Protein AF-A0A9E8MX89-F1 (afdb_monomer)

Sequence (91 aa):
MRDKINDPKYNIILIFIFEIIGSTIAFTADYSGAGMAAIIIKWIPAIIGLLTIIIYFVSSLFIRTKNWIITLIGIILIVTVSLHINFTDFT

Secondary structure (DSSP, 8-state):
---GGG-HHHHHHHHHHHHHHHHHHHHTS--TT-TTHHHHHHHHHHHHHHHHHHHHHHHHHH-SSSTHHHHHHHHHHHHHHHHHHHHS---

Solvent-accessible surface area (backbone atoms only — not comparable to full-atom values): 4771 Å² total; per-residue (Å²): 131,83,64,67,70,66,35,67,67,58,42,53,53,51,37,54,54,44,21,54,53,16,24,54,45,26,63,69,36,66,46,84,55,39,63,78,56,38,61,60,61,38,43,45,21,45,53,45,35,53,50,33,51,52,51,34,55,58,38,48,75,79,40,74,92,62,38,46,55,46,43,53,52,3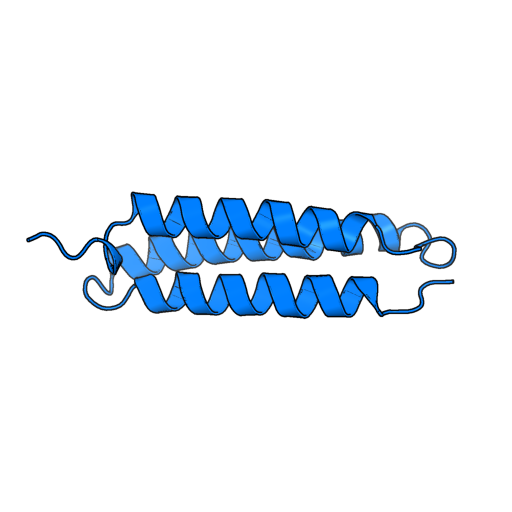6,45,52,50,22,47,54,51,14,51,50,51,41,73,45,87,31,104

Organism: NCBI:txid2980107

pLDDT: mean 90.37, std 9.5, range [46.12, 97.94]

Structure (mmCIF, N/CA/C/O backbone):
data_AF-A0A9E8MX89-F1
#
_entry.id   AF-A0A9E8MX89-F1
#
loop_
_atom_site.group_PDB
_atom_site.id
_atom_site.type_symbol
_atom_site.label_atom_id
_atom_site.label_alt_id
_atom_site.label_comp_id
_atom_site.label_asym_id
_atom_site.label_entity_id
_atom_site.label_seq_id
_atom_site.pdbx_PDB_ins_code
_atom_site.Cartn_x
_atom_site.Cartn_y
_atom_site.Cartn_z
_atom_site.occupancy
_atom_site.B_iso_or_equiv
_atom_site.auth_seq_id
_atom_site.auth_comp_id
_atom_site.auth_asym_id
_atom_site.auth_atom_id
_atom_site.pdbx_PDB_model_num
ATOM 1 N N . MET A 1 1 ? -9.447 -2.599 29.224 1.00 46.12 1 MET A N 1
ATOM 2 C CA . MET A 1 1 ? -8.370 -2.215 28.286 1.00 46.12 1 MET A CA 1
ATOM 3 C C . MET A 1 1 ? -9.023 -1.964 26.938 1.00 46.12 1 MET A C 1
ATOM 5 O O . MET A 1 1 ? -9.799 -2.804 26.518 1.00 46.12 1 MET A O 1
ATOM 9 N N . ARG A 1 2 ? -8.828 -0.797 26.312 1.00 53.38 2 ARG A N 1
ATOM 10 C CA . ARG A 1 2 ? -9.313 -0.557 24.941 1.00 53.38 2 ARG A CA 1
ATOM 11 C C . ARG A 1 2 ? -8.446 -1.410 24.013 1.00 53.38 2 ARG A C 1
ATOM 13 O O . ARG A 1 2 ? -7.226 -1.256 24.058 1.00 53.38 2 ARG A O 1
ATOM 20 N N . ASP A 1 3 ? -9.041 -2.311 23.240 1.00 64.38 3 ASP A N 1
ATOM 21 C CA . ASP A 1 3 ? -8.305 -3.145 22.287 1.00 64.38 3 ASP A CA 1
ATOM 22 C C . ASP A 1 3 ? -7.597 -2.247 21.269 1.00 64.38 3 ASP A C 1
ATOM 24 O O . ASP A 1 3 ? -8.230 -1.696 20.369 1.00 64.38 3 ASP A O 1
ATOM 28 N N . LYS A 1 4 ? -6.277 -2.069 21.425 1.00 68.25 4 LYS A N 1
ATOM 29 C CA . LYS A 1 4 ? -5.462 -1.179 20.576 1.00 68.25 4 LYS A CA 1
ATOM 30 C C . LYS A 1 4 ? -5.542 -1.544 19.089 1.00 68.25 4 LYS A C 1
ATOM 32 O O . LYS A 1 4 ? -5.381 -0.677 18.243 1.00 68.25 4 LYS A O 1
ATOM 37 N N . ILE A 1 5 ? -5.836 -2.810 18.786 1.00 71.50 5 ILE A N 1
ATOM 38 C CA . ILE A 1 5 ? -6.035 -3.327 17.425 1.00 71.50 5 ILE A CA 1
ATOM 39 C C . ILE A 1 5 ? -7.239 -2.679 16.729 1.00 71.50 5 ILE A C 1
ATOM 41 O O . ILE A 1 5 ? -7.196 -2.461 15.525 1.00 71.50 5 ILE A O 1
ATOM 45 N N . ASN A 1 6 ? -8.292 -2.323 17.465 1.00 71.38 6 ASN A N 1
ATOM 46 C CA . ASN A 1 6 ? -9.497 -1.713 16.894 1.00 71.38 6 ASN A CA 1
ATOM 47 C C . ASN A 1 6 ? -9.444 -0.181 16.881 1.00 71.38 6 ASN A C 1
ATOM 49 O O . ASN A 1 6 ? -10.400 0.467 16.454 1.00 71.38 6 ASN A O 1
ATOM 53 N N . ASP A 1 7 ? -8.363 0.417 17.380 1.00 82.00 7 ASP A N 1
ATOM 54 C CA . ASP A 1 7 ? -8.256 1.865 17.452 1.00 82.00 7 ASP A CA 1
ATOM 55 C C . ASP A 1 7 ? -7.982 2.442 16.043 1.00 82.00 7 ASP A C 1
ATOM 57 O O . ASP A 1 7 ? -6.999 2.062 15.391 1.00 82.00 7 ASP A O 1
ATOM 61 N N . PRO A 1 8 ? -8.847 3.350 15.546 1.00 82.81 8 PRO A N 1
ATOM 62 C CA . PRO A 1 8 ? -8.734 3.905 14.200 1.00 82.81 8 PRO A CA 1
ATOM 63 C C . PRO A 1 8 ? -7.407 4.599 13.922 1.00 82.81 8 PRO A C 1
ATOM 65 O O . PRO A 1 8 ? -6.898 4.517 12.807 1.00 82.81 8 PRO A O 1
ATOM 68 N N . LYS A 1 9 ? -6.819 5.262 14.927 1.00 86.12 9 LYS A N 1
ATOM 69 C CA . LYS A 1 9 ? -5.576 6.015 14.737 1.00 86.12 9 LYS A CA 1
ATOM 70 C C . LYS A 1 9 ? -4.430 5.080 14.385 1.00 86.12 9 LYS A C 1
ATOM 72 O O . LYS A 1 9 ? -3.703 5.348 13.436 1.00 86.12 9 LYS A O 1
ATOM 77 N N . TYR A 1 10 ? -4.296 3.971 15.111 1.00 89.75 10 TYR A N 1
ATOM 78 C CA . TYR A 1 10 ? -3.223 3.009 14.860 1.00 89.75 10 TYR A CA 1
ATOM 79 C C . TYR A 1 10 ? -3.393 2.309 13.514 1.00 89.75 10 TYR A C 1
ATOM 81 O O . TYR A 1 10 ? -2.416 2.169 12.789 1.00 89.75 10 TYR A O 1
ATOM 89 N N . ASN A 1 11 ? -4.622 1.938 13.148 1.00 90.69 11 ASN A N 1
ATOM 90 C CA . ASN A 1 11 ? -4.904 1.309 11.858 1.00 90.69 11 ASN A CA 1
ATOM 91 C C . ASN A 1 11 ? -4.558 2.220 10.671 1.00 90.69 11 ASN A C 1
ATOM 93 O O . ASN A 1 11 ? -3.907 1.774 9.731 1.00 90.69 11 ASN A O 1
ATOM 97 N N . ILE A 1 12 ? -4.938 3.500 10.729 1.00 90.81 12 ILE A N 1
ATOM 98 C CA . ILE A 1 12 ? -4.627 4.473 9.671 1.00 90.81 12 ILE A CA 1
ATOM 99 C C . ILE A 1 12 ? -3.119 4.732 9.587 1.00 90.81 12 ILE A C 1
ATOM 101 O O . ILE A 1 12 ? -2.559 4.720 8.494 1.00 90.81 12 ILE A O 1
ATOM 105 N N . ILE A 1 13 ? -2.446 4.921 10.728 1.00 93.06 13 ILE A N 1
ATOM 106 C CA . ILE A 1 13 ? -0.987 5.114 10.768 1.00 93.06 13 ILE A CA 1
ATOM 107 C C . ILE A 1 13 ? -0.263 3.903 10.169 1.00 93.06 13 ILE A C 1
ATOM 109 O O . ILE A 1 13 ? 0.683 4.076 9.406 1.00 93.06 13 ILE A O 1
ATOM 113 N N . LEU A 1 14 ? -0.716 2.684 10.479 1.00 94.06 14 LEU A N 1
ATOM 114 C 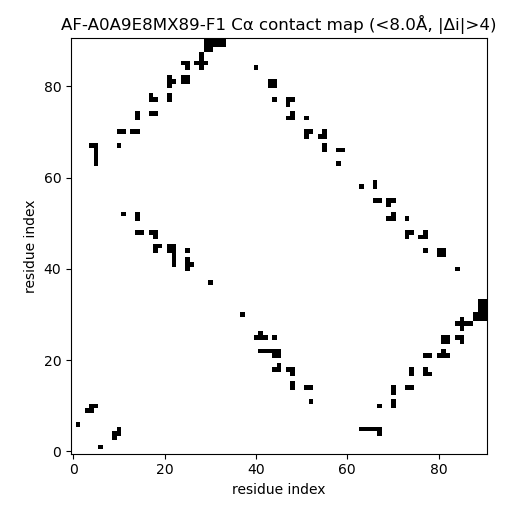CA . LEU A 1 14 ? -0.130 1.460 9.939 1.00 94.06 14 LEU A CA 1
ATOM 115 C C . LEU A 1 14 ? -0.246 1.415 8.407 1.00 94.06 14 LEU A C 1
ATOM 117 O O . LEU A 1 14 ? 0.736 1.097 7.742 1.00 94.06 14 LEU A O 1
ATOM 121 N N . ILE A 1 15 ? -1.407 1.787 7.850 1.00 94.88 15 ILE A N 1
ATOM 122 C CA . ILE A 1 15 ? -1.601 1.863 6.393 1.00 94.88 15 ILE A CA 1
ATOM 123 C C . ILE A 1 15 ? -0.619 2.865 5.778 1.00 94.88 15 ILE A C 1
ATOM 125 O O . ILE A 1 15 ? 0.091 2.499 4.847 1.00 94.88 15 ILE A O 1
ATOM 129 N N . PHE A 1 16 ? -0.506 4.076 6.335 1.00 95.31 16 PHE A N 1
ATOM 130 C CA . PHE A 1 16 ? 0.425 5.098 5.837 1.00 95.31 16 PHE A CA 1
ATOM 131 C C . PHE A 1 16 ? 1.888 4.639 5.848 1.00 95.31 16 PHE A C 1
ATOM 133 O O . PHE A 1 16 ? 2.625 4.889 4.898 1.00 95.31 16 PHE A O 1
ATOM 140 N N . ILE A 1 17 ? 2.326 3.954 6.908 1.00 96.62 17 ILE A N 1
ATOM 141 C CA . ILE A 1 17 ? 3.699 3.436 6.992 1.00 96.62 17 ILE A CA 1
ATOM 142 C C . ILE A 1 17 ? 3.961 2.443 5.856 1.00 96.62 17 ILE A C 1
ATOM 144 O O . ILE A 1 17 ? 4.965 2.556 5.153 1.00 96.62 17 ILE A O 1
ATOM 148 N N . PHE A 1 18 ? 3.058 1.483 5.655 1.00 97.38 18 PHE A N 1
ATOM 149 C CA . PHE A 1 18 ? 3.219 0.487 4.598 1.00 97.38 18 PHE A CA 1
ATOM 150 C C . PHE A 1 18 ? 3.053 1.076 3.201 1.00 97.38 18 PHE A C 1
ATOM 152 O O . PHE A 1 18 ? 3.737 0.630 2.287 1.00 97.38 18 PHE A O 1
ATOM 159 N N . GLU A 1 19 ? 2.222 2.100 3.032 1.00 96.25 19 GLU A N 1
ATOM 160 C CA . GLU A 1 19 ? 2.105 2.861 1.790 1.00 96.25 19 GLU A CA 1
ATOM 161 C C . GLU A 1 19 ? 3.438 3.514 1.402 1.00 96.25 19 GLU A C 1
ATOM 163 O O . GLU A 1 19 ? 3.874 3.387 0.258 1.00 96.25 19 GLU A O 1
ATOM 168 N N . ILE A 1 20 ? 4.121 4.156 2.356 1.00 96.81 20 ILE A N 1
ATOM 169 C CA . ILE A 1 20 ? 5.440 4.766 2.132 1.00 96.81 20 ILE A CA 1
ATOM 170 C C . ILE A 1 20 ? 6.471 3.692 1.776 1.00 96.81 20 ILE A C 1
ATOM 172 O O . ILE A 1 20 ? 7.238 3.867 0.828 1.00 96.81 20 ILE A O 1
ATOM 176 N N . ILE A 1 21 ? 6.481 2.567 2.498 1.00 97.69 21 ILE A N 1
ATOM 177 C CA . ILE A 1 21 ? 7.396 1.448 2.226 1.00 97.69 21 ILE A CA 1
ATOM 178 C C . ILE A 1 21 ? 7.137 0.870 0.829 1.00 97.69 21 ILE A C 1
ATOM 180 O O . ILE A 1 21 ? 8.068 0.744 0.036 1.00 97.69 21 ILE A O 1
ATOM 184 N N . GLY A 1 22 ? 5.882 0.556 0.509 1.00 97.44 22 GLY A N 1
ATOM 185 C CA . GLY A 1 22 ? 5.486 0.000 -0.781 1.00 97.44 22 GLY A CA 1
ATOM 186 C C . GLY A 1 22 ? 5.795 0.943 -1.938 1.00 97.44 22 GLY A C 1
ATOM 187 O O . GLY A 1 22 ? 6.389 0.533 -2.931 1.00 97.44 22 GLY A O 1
ATOM 188 N N . SER A 1 23 ? 5.500 2.234 -1.774 1.00 96.44 23 SER A N 1
ATOM 189 C CA . SER A 1 23 ? 5.870 3.255 -2.756 1.00 96.44 23 SER A CA 1
ATOM 190 C C . SER A 1 23 ? 7.386 3.312 -2.924 1.00 96.44 23 SER A C 1
ATOM 192 O O . SER A 1 23 ? 7.873 3.246 -4.042 1.00 96.44 23 SER A O 1
ATOM 194 N N . THR A 1 24 ? 8.160 3.321 -1.837 1.00 96.88 24 THR A N 1
ATOM 195 C CA . THR A 1 24 ? 9.630 3.307 -1.927 1.00 96.88 24 THR A CA 1
ATOM 196 C C . THR A 1 24 ? 10.129 2.111 -2.745 1.00 96.88 24 THR A C 1
ATOM 198 O O . THR A 1 24 ? 10.960 2.295 -3.626 1.00 96.88 24 THR A O 1
ATOM 201 N N . ILE A 1 25 ? 9.577 0.914 -2.523 1.00 96.06 25 ILE A N 1
ATOM 202 C CA . ILE A 1 25 ? 9.911 -0.300 -3.288 1.00 96.06 25 ILE A CA 1
ATOM 203 C C . ILE A 1 25 ? 9.508 -0.176 -4.767 1.00 96.06 25 ILE A C 1
ATOM 205 O O . ILE A 1 25 ? 10.271 -0.554 -5.654 1.00 96.06 25 ILE A O 1
ATOM 209 N N . ALA A 1 26 ? 8.320 0.350 -5.066 1.00 95.75 26 ALA A N 1
ATOM 210 C CA . ALA A 1 26 ? 7.884 0.522 -6.450 1.00 95.75 26 ALA A CA 1
ATOM 211 C C . ALA A 1 26 ? 8.745 1.557 -7.189 1.00 95.75 26 ALA A C 1
ATOM 213 O O . ALA A 1 26 ? 9.062 1.373 -8.361 1.00 95.75 26 ALA A O 1
ATOM 214 N N . PHE A 1 27 ? 9.171 2.628 -6.521 1.00 94.38 27 PHE A N 1
ATOM 215 C CA . PHE A 1 27 ? 9.991 3.676 -7.128 1.00 94.38 27 PHE A CA 1
ATOM 216 C C . PHE A 1 27 ? 11.429 3.236 -7.446 1.00 94.38 27 PHE A C 1
ATOM 218 O O . PHE A 1 27 ? 12.076 3.910 -8.249 1.00 94.38 27 PHE A O 1
ATOM 225 N N . THR A 1 28 ? 11.922 2.129 -6.878 1.00 94.50 28 THR A N 1
ATOM 226 C CA . THR A 1 28 ? 13.253 1.580 -7.196 1.00 94.50 28 THR A CA 1
ATOM 227 C C . THR A 1 28 ? 13.276 0.624 -8.389 1.00 94.50 28 THR A C 1
ATOM 229 O O . THR A 1 28 ? 14.365 0.227 -8.795 1.00 94.50 28 THR A O 1
ATOM 232 N N . ALA A 1 29 ? 12.124 0.250 -8.958 1.00 93.88 29 ALA A N 1
ATOM 233 C CA . ALA A 1 29 ? 12.093 -0.587 -10.158 1.00 93.88 29 ALA A CA 1
ATOM 234 C C . ALA A 1 29 ? 12.660 0.163 -11.384 1.00 93.88 29 ALA A C 1
ATOM 236 O O . ALA A 1 29 ? 12.594 1.396 -11.451 1.00 93.88 29 ALA A O 1
ATOM 237 N N . ASP A 1 30 ? 13.207 -0.573 -12.355 1.00 92.94 30 ASP A N 1
ATOM 238 C CA . ASP A 1 30 ? 13.606 -0.006 -13.648 1.00 92.94 30 ASP A CA 1
ATOM 239 C C . ASP A 1 30 ? 12.366 0.135 -14.535 1.00 92.94 30 ASP A C 1
ATOM 241 O O . ASP A 1 30 ? 11.621 -0.819 -14.699 1.00 92.94 30 ASP A O 1
ATOM 245 N N . TYR A 1 31 ? 12.136 1.328 -15.083 1.00 93.44 31 TYR A N 1
ATOM 246 C CA . TYR A 1 31 ? 10.980 1.652 -15.928 1.00 93.44 31 TYR A CA 1
ATOM 247 C C . TYR A 1 31 ? 11.382 2.166 -17.314 1.00 93.44 31 TYR A C 1
ATOM 249 O O . TYR A 1 31 ? 10.593 2.854 -17.969 1.00 93.44 31 TYR A O 1
ATOM 257 N N . SER A 1 32 ? 12.620 1.926 -17.738 1.00 90.44 32 SER A N 1
ATOM 258 C CA . SER A 1 32 ? 13.192 2.519 -18.950 1.00 90.44 32 SER A CA 1
ATOM 259 C C . SER A 1 32 ? 12.398 2.225 -20.235 1.00 90.44 32 SER A C 1
ATOM 261 O O . SER A 1 32 ? 12.308 3.115 -21.082 1.00 90.44 32 SER A O 1
ATOM 263 N N . GLY A 1 33 ? 11.733 1.071 -20.352 1.00 91.81 33 GLY A N 1
ATOM 264 C CA . GLY A 1 33 ? 10.867 0.710 -21.486 1.00 91.81 33 GLY A CA 1
ATOM 265 C C . GLY A 1 33 ? 9.376 1.059 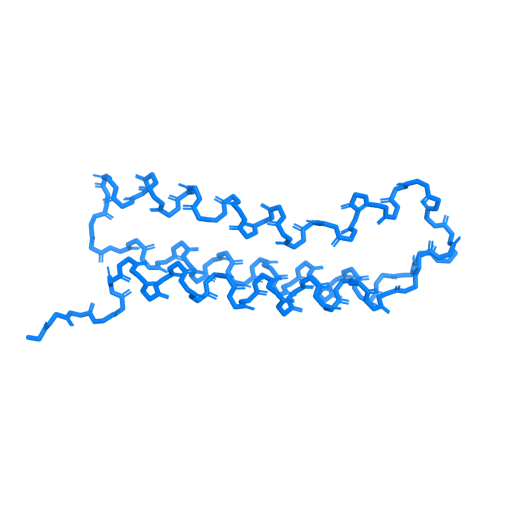-21.321 1.00 91.81 33 GLY A C 1
ATOM 266 O O . GLY A 1 33 ? 8.619 1.030 -22.291 1.00 91.81 33 GLY A O 1
ATOM 267 N N . ALA A 1 34 ? 8.920 1.465 -20.129 1.00 90.00 34 ALA A N 1
ATOM 268 C CA . ALA A 1 34 ? 7.491 1.679 -19.842 1.00 90.00 34 ALA A CA 1
ATOM 269 C C . ALA A 1 34 ? 6.919 3.036 -20.310 1.00 90.00 34 ALA A C 1
ATOM 271 O O . ALA A 1 34 ? 5.703 3.257 -20.243 1.00 90.00 34 ALA A O 1
ATOM 272 N N . GLY A 1 35 ? 7.757 3.974 -20.764 1.00 89.69 35 GLY A N 1
ATOM 273 C CA . GLY A 1 35 ? 7.318 5.282 -21.266 1.00 89.69 35 GLY A CA 1
ATOM 274 C C . GLY A 1 35 ? 6.405 6.039 -20.285 1.00 89.69 35 GLY A C 1
ATOM 275 O O . GLY A 1 35 ? 6.674 6.113 -19.087 1.00 89.69 35 GLY A O 1
ATOM 276 N N . MET A 1 36 ? 5.291 6.603 -20.774 1.00 90.50 36 MET A N 1
ATOM 277 C CA . MET A 1 36 ? 4.341 7.345 -19.923 1.00 90.50 36 MET A CA 1
ATOM 278 C C . MET A 1 36 ? 3.620 6.467 -18.885 1.00 90.50 36 MET A C 1
ATOM 280 O O . MET A 1 36 ? 3.193 6.984 -17.850 1.00 90.50 36 MET A O 1
ATOM 284 N N . ALA A 1 37 ? 3.499 5.154 -19.116 1.00 90.19 37 ALA A N 1
ATOM 285 C CA . ALA A 1 37 ? 2.823 4.247 -18.186 1.00 90.19 37 ALA A CA 1
ATOM 286 C C . ALA A 1 37 ? 3.581 4.112 -16.853 1.00 90.19 37 ALA A C 1
ATOM 288 O O . ALA A 1 37 ? 2.954 3.913 -15.811 1.00 90.19 37 ALA A O 1
ATOM 289 N N . ALA A 1 38 ? 4.903 4.322 -16.862 1.00 91.69 38 ALA A N 1
ATOM 290 C CA . ALA A 1 38 ? 5.750 4.316 -15.671 1.00 91.69 38 ALA A CA 1
ATOM 291 C C . ALA A 1 38 ? 5.250 5.265 -14.573 1.00 91.69 38 ALA A C 1
ATOM 293 O O . ALA A 1 38 ? 5.382 4.965 -13.389 1.00 91.69 38 ALA A O 1
ATOM 294 N N . ILE A 1 39 ? 4.662 6.406 -14.955 1.00 89.56 39 ILE A N 1
ATOM 295 C CA . ILE A 1 39 ? 4.116 7.369 -13.995 1.00 89.56 39 ILE A CA 1
ATOM 296 C C . ILE A 1 39 ? 3.001 6.698 -13.198 1.00 89.56 39 ILE A C 1
ATOM 298 O O . ILE A 1 39 ? 3.058 6.677 -11.976 1.00 89.56 39 ILE A O 1
ATOM 302 N N . ILE A 1 40 ? 2.021 6.098 -13.874 1.00 91.31 40 ILE A N 1
ATOM 303 C CA . ILE A 1 40 ? 0.868 5.483 -13.208 1.00 91.31 40 ILE A CA 1
ATOM 304 C C . ILE A 1 40 ? 1.320 4.304 -12.341 1.00 91.31 40 ILE A C 1
ATOM 306 O O . ILE A 1 40 ? 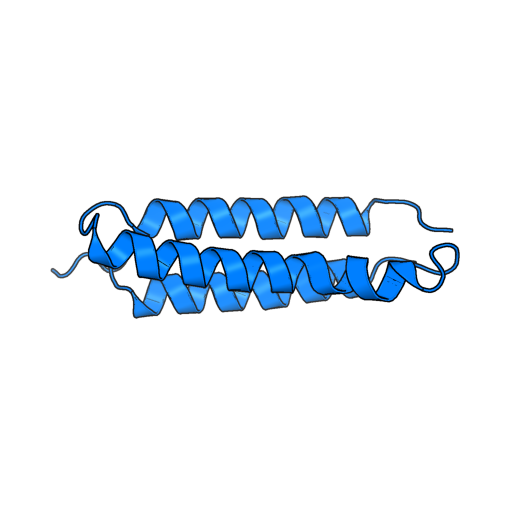0.899 4.210 -11.190 1.00 91.31 40 ILE A O 1
ATOM 310 N N . ILE A 1 41 ? 2.209 3.449 -12.859 1.00 93.69 41 ILE A N 1
ATOM 311 C CA . ILE A 1 41 ? 2.653 2.229 -12.168 1.00 93.69 41 ILE A CA 1
ATOM 312 C C . ILE A 1 41 ? 3.348 2.559 -10.840 1.00 93.69 41 ILE A C 1
ATOM 314 O O . ILE A 1 41 ? 3.031 1.953 -9.817 1.00 93.69 41 ILE A O 1
ATOM 318 N N . LYS A 1 42 ? 4.212 3.582 -10.818 1.00 93.38 42 LYS A N 1
ATOM 319 C CA . LYS A 1 42 ? 4.917 4.027 -9.602 1.00 93.38 42 LYS A CA 1
ATOM 320 C C . LYS A 1 42 ? 3.978 4.446 -8.470 1.00 93.38 42 LYS A C 1
ATOM 322 O O . LYS A 1 42 ? 4.309 4.259 -7.303 1.00 93.38 42 LYS A O 1
ATOM 327 N N . TRP A 1 43 ? 2.812 4.999 -8.802 1.00 95.06 43 TRP A N 1
ATOM 328 C CA . TRP A 1 43 ? 1.838 5.482 -7.820 1.00 95.06 43 TRP A CA 1
ATOM 329 C C . TRP A 1 43 ? 0.819 4.422 -7.387 1.00 95.06 43 TRP A C 1
ATOM 331 O O . TRP A 1 43 ? 0.029 4.692 -6.482 1.00 95.06 43 TRP A O 1
ATOM 341 N N . ILE A 1 44 ? 0.832 3.212 -7.964 1.00 95.62 44 ILE A N 1
ATOM 342 C CA . ILE A 1 44 ? -0.123 2.150 -7.604 1.00 95.62 44 ILE A CA 1
ATOM 343 C C . ILE A 1 44 ? -0.128 1.854 -6.091 1.00 95.62 44 ILE A C 1
ATOM 345 O O . ILE A 1 44 ? -1.223 1.824 -5.525 1.00 95.62 44 ILE A O 1
ATOM 349 N N . PRO A 1 45 ? 1.017 1.687 -5.394 1.00 96.44 45 PRO A N 1
ATOM 350 C CA . PRO A 1 45 ? 1.003 1.439 -3.949 1.00 96.44 45 PRO A CA 1
ATOM 351 C C . PRO A 1 45 ? 0.309 2.551 -3.151 1.00 96.44 45 PRO A C 1
ATOM 353 O O . PRO A 1 45 ? -0.478 2.255 -2.253 1.00 96.44 45 PRO A O 1
ATOM 356 N N . ALA A 1 46 ? 0.533 3.815 -3.522 1.00 95.81 46 ALA A N 1
ATOM 357 C CA . ALA A 1 46 ? -0.112 4.973 -2.902 1.00 95.81 46 ALA A CA 1
ATOM 358 C C . ALA A 1 46 ? -1.627 5.000 -3.154 1.00 95.81 46 ALA A C 1
ATOM 360 O O . ALA A 1 46 ? -2.419 5.223 -2.239 1.00 95.81 46 ALA A O 1
ATOM 361 N N . ILE A 1 47 ? -2.056 4.693 -4.383 1.00 96.25 47 ILE A N 1
ATOM 362 C CA . ILE A 1 47 ? -3.481 4.588 -4.731 1.00 96.25 47 ILE A CA 1
ATOM 363 C C . ILE A 1 47 ? -4.154 3.487 -3.900 1.00 96.25 47 ILE A C 1
ATOM 365 O O . ILE A 1 47 ? -5.240 3.701 -3.360 1.00 96.25 47 ILE A O 1
ATOM 369 N N . ILE A 1 48 ? -3.507 2.327 -3.744 1.00 97.00 48 ILE A N 1
ATOM 370 C CA . ILE A 1 48 ? -4.014 1.233 -2.903 1.00 97.00 48 ILE A CA 1
ATOM 371 C C . ILE A 1 48 ? -4.081 1.660 -1.429 1.00 97.00 48 ILE A C 1
ATOM 373 O O . ILE A 1 48 ? -5.081 1.373 -0.765 1.00 97.00 48 ILE A O 1
ATOM 377 N N . GLY A 1 49 ? -3.069 2.364 -0.914 1.00 96.50 49 GLY A N 1
ATOM 378 C CA . GLY A 1 49 ? -3.070 2.914 0.446 1.00 96.50 49 GLY A CA 1
ATOM 379 C C . GLY A 1 49 ? -4.250 3.851 0.694 1.00 96.50 49 GLY A C 1
ATOM 380 O O . GLY A 1 49 ? -5.040 3.627 1.616 1.00 96.50 49 GLY A O 1
ATOM 381 N N . LEU A 1 50 ? -4.460 4.816 -0.203 1.00 96.12 50 LEU A N 1
ATOM 382 C CA . LEU A 1 50 ? -5.581 5.752 -0.136 1.00 96.12 50 LEU A CA 1
ATOM 383 C C . LEU A 1 50 ? -6.941 5.039 -0.188 1.00 96.12 50 LEU A C 1
ATOM 385 O O . LEU A 1 50 ? -7.820 5.317 0.633 1.00 96.12 50 LEU A O 1
ATOM 389 N N . LEU A 1 51 ? -7.118 4.090 -1.113 1.00 96.81 51 LEU A N 1
ATOM 390 C CA . LEU A 1 51 ? -8.345 3.294 -1.214 1.00 96.81 51 LEU A CA 1
ATOM 391 C C . LEU A 1 51 ? -8.591 2.472 0.056 1.00 96.81 51 LEU A C 1
ATOM 393 O O . LEU A 1 51 ? -9.721 2.415 0.540 1.00 96.81 51 LEU A O 1
ATOM 397 N N . THR A 1 52 ? -7.541 1.889 0.637 1.00 96.38 52 THR A N 1
ATOM 398 C CA . THR A 1 52 ? -7.633 1.137 1.897 1.00 96.38 52 THR A CA 1
ATOM 399 C C . THR A 1 52 ? -8.120 2.032 3.032 1.00 96.38 52 THR A C 1
ATOM 401 O O . THR A 1 52 ? -9.001 1.627 3.788 1.00 96.38 52 THR A O 1
ATOM 404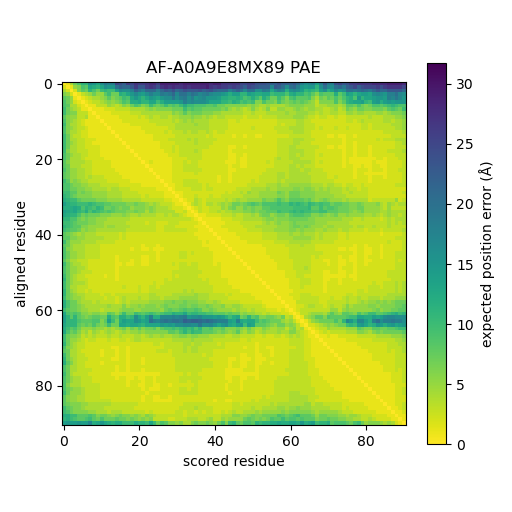 N N . ILE A 1 53 ? -7.601 3.259 3.143 1.00 94.31 53 ILE A N 1
ATOM 405 C CA . ILE A 1 53 ? -8.037 4.227 4.158 1.00 94.31 53 ILE A CA 1
ATOM 406 C C . ILE A 1 53 ? -9.520 4.567 3.977 1.00 94.31 53 ILE A C 1
ATOM 408 O O . ILE A 1 53 ? -10.274 4.539 4.950 1.00 94.31 53 ILE A O 1
ATOM 412 N N . ILE A 1 54 ? -9.964 4.837 2.746 1.00 94.56 54 ILE A N 1
ATOM 413 C CA . ILE A 1 54 ? -11.374 5.134 2.449 1.00 94.56 54 ILE A CA 1
ATOM 414 C C . ILE A 1 54 ? -12.267 3.956 2.856 1.00 94.56 54 ILE A C 1
ATOM 416 O O . ILE A 1 54 ? -13.246 4.146 3.580 1.00 94.56 54 ILE 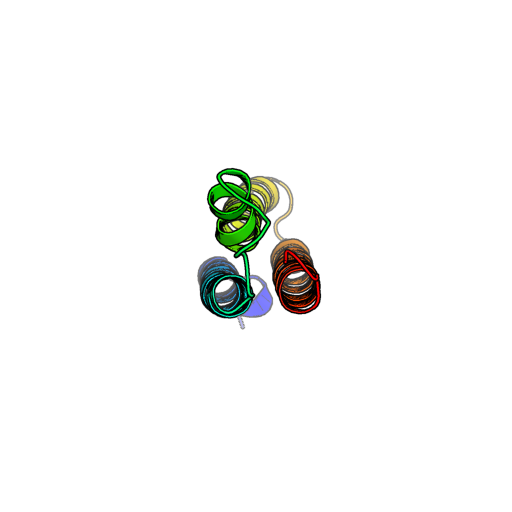A O 1
ATOM 420 N N . ILE A 1 55 ? -11.913 2.732 2.454 1.00 93.62 55 ILE A N 1
ATOM 421 C CA . ILE A 1 55 ? -12.671 1.520 2.798 1.00 93.62 55 ILE A CA 1
ATOM 422 C C . ILE A 1 55 ? -12.674 1.296 4.314 1.00 93.62 55 ILE A C 1
ATOM 424 O O . ILE A 1 55 ? -13.714 0.954 4.878 1.00 93.62 55 ILE A O 1
ATOM 428 N N . TYR A 1 56 ? -11.551 1.537 4.994 1.00 91.81 56 TYR A N 1
ATOM 429 C CA . TYR A 1 56 ? -11.460 1.445 6.449 1.00 91.81 56 TYR A CA 1
ATOM 430 C C . TYR A 1 56 ? -12.419 2.429 7.127 1.00 91.81 56 TYR A C 1
ATOM 432 O O . TYR A 1 56 ? -13.176 2.032 8.016 1.00 91.81 56 TYR A O 1
ATOM 440 N N . PHE A 1 57 ? -12.451 3.690 6.684 1.00 89.88 57 PHE A N 1
ATOM 441 C CA . PHE A 1 57 ? -13.378 4.692 7.210 1.00 89.88 57 PHE A CA 1
ATOM 442 C C . PHE A 1 57 ? -14.833 4.285 6.990 1.00 89.88 57 PHE A C 1
ATOM 444 O O . PHE A 1 57 ? -15.603 4.264 7.950 1.00 89.88 57 PHE A O 1
ATOM 451 N N . VAL A 1 58 ? -15.201 3.891 5.769 1.00 90.25 58 VAL A N 1
ATOM 452 C CA . VAL A 1 58 ? -16.565 3.441 5.456 1.00 90.25 58 VAL A CA 1
ATOM 453 C C . VAL A 1 58 ? -16.941 2.238 6.321 1.00 90.25 58 VAL A C 1
ATOM 455 O O . VAL A 1 58 ? -17.978 2.249 6.979 1.00 90.25 58 VAL A O 1
ATOM 458 N N . SER A 1 59 ? -16.075 1.231 6.420 1.00 87.94 59 SER A N 1
ATOM 459 C CA . SER A 1 59 ? -16.334 0.069 7.268 1.00 87.94 59 SER A CA 1
ATOM 460 C C . SER A 1 59 ? -16.407 0.419 8.746 1.00 87.94 59 SER A C 1
ATOM 462 O O . SER A 1 59 ? -17.159 -0.233 9.460 1.00 87.94 59 SER A O 1
ATOM 464 N N . SER A 1 60 ? -15.660 1.408 9.233 1.00 84.44 60 SER A N 1
ATOM 465 C CA . SER A 1 60 ? -15.707 1.807 10.643 1.00 84.44 60 SER A CA 1
ATOM 466 C C . SER A 1 60 ? -17.064 2.405 11.043 1.00 84.44 60 SER A C 1
ATOM 468 O O . SER A 1 60 ? -17.452 2.315 12.211 1.00 84.44 60 SER A O 1
ATOM 470 N N . LEU A 1 61 ? -17.813 2.952 10.075 1.00 84.19 61 LEU A N 1
ATOM 471 C CA . LEU A 1 61 ? -19.170 3.460 10.279 1.00 84.19 61 LEU A CA 1
ATOM 472 C C . LEU A 1 61 ? -20.188 2.326 10.463 1.00 84.19 61 LEU A C 1
ATOM 474 O O . LEU A 1 61 ? -21.070 2.444 11.313 1.00 84.19 61 LEU A O 1
ATOM 478 N N . PHE A 1 62 ? -20.048 1.222 9.719 1.00 83.62 62 PHE A N 1
ATOM 479 C CA . PHE A 1 62 ? -21.018 0.115 9.717 1.00 83.62 62 PHE A CA 1
ATOM 480 C C . PHE A 1 62 ? -20.614 -1.080 10.601 1.00 83.62 62 PHE A C 1
ATOM 482 O O . PHE A 1 62 ? -21.470 -1.735 11.189 1.00 83.62 62 PHE A O 1
ATOM 489 N N . ILE A 1 63 ? -19.317 -1.374 10.718 1.00 78.75 63 ILE A N 1
ATOM 490 C CA . ILE A 1 63 ? -18.755 -2.575 11.353 1.00 78.75 63 ILE A CA 1
ATOM 491 C C . ILE A 1 63 ? -17.680 -2.148 12.363 1.00 78.75 63 ILE A C 1
ATOM 493 O O . ILE A 1 63 ? -16.527 -1.902 12.018 1.00 78.75 63 ILE A O 1
ATOM 497 N N . ARG A 1 64 ? -18.049 -2.078 13.648 1.00 70.06 64 ARG A N 1
ATOM 498 C CA . ARG A 1 64 ? -17.171 -1.545 14.711 1.00 70.06 64 ARG A CA 1
ATOM 499 C C . ARG A 1 64 ? -16.190 -2.549 15.324 1.00 70.06 64 ARG A C 1
ATOM 501 O O . ARG A 1 64 ? -15.215 -2.127 15.930 1.00 70.06 64 ARG A O 1
ATOM 508 N N . THR A 1 65 ? -16.438 -3.854 15.216 1.00 71.56 65 THR A N 1
ATOM 509 C CA . THR A 1 65 ? -15.711 -4.875 16.001 1.00 71.56 65 THR A CA 1
ATOM 510 C C . THR A 1 65 ? -14.652 -5.659 15.220 1.00 71.56 65 THR A C 1
ATOM 512 O O . THR A 1 65 ? -13.956 -6.477 15.816 1.00 71.56 65 THR A O 1
ATOM 515 N N . LYS A 1 66 ? -14.513 -5.434 13.902 1.00 82.81 66 LYS A N 1
ATOM 516 C CA . LYS A 1 66 ? -13.567 -6.162 13.024 1.00 82.81 66 LYS A CA 1
ATOM 517 C C . LYS A 1 66 ? -12.986 -5.315 11.877 1.00 82.81 66 LYS A C 1
ATOM 519 O O . LYS A 1 66 ? -12.475 -5.857 10.903 1.00 82.81 66 LYS A O 1
ATOM 524 N N . ASN A 1 67 ? -13.065 -3.991 11.978 1.00 83.00 67 ASN A N 1
ATOM 525 C CA . ASN A 1 67 ? -12.578 -3.059 10.953 1.00 83.00 67 ASN A CA 1
ATOM 526 C C . ASN A 1 67 ? -11.061 -3.171 10.687 1.00 83.00 67 ASN A C 1
ATOM 528 O O . ASN A 1 67 ? -10.627 -2.929 9.565 1.00 83.00 67 ASN A O 1
ATOM 532 N N . TRP A 1 68 ? -10.265 -3.599 11.672 1.00 88.38 68 TRP A N 1
ATOM 533 C CA . TRP A 1 68 ? -8.820 -3.842 11.531 1.00 88.38 68 TRP A CA 1
ATOM 534 C C . TRP A 1 68 ? -8.456 -4.847 10.423 1.00 88.38 68 TRP A C 1
ATOM 536 O O . TRP A 1 68 ? -7.355 -4.793 9.878 1.00 88.38 68 TRP A O 1
ATOM 546 N N . ILE A 1 69 ? -9.377 -5.742 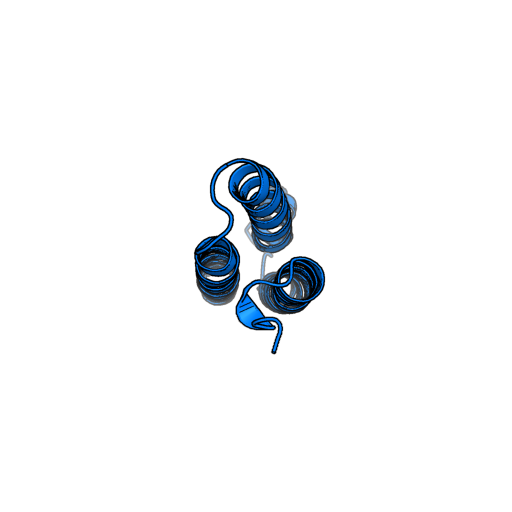10.042 1.00 91.62 69 ILE A N 1
ATOM 547 C CA . ILE A 1 69 ? -9.159 -6.706 8.952 1.00 91.62 69 ILE A CA 1
ATOM 548 C C . ILE A 1 69 ? -8.879 -5.974 7.631 1.00 91.62 69 ILE A C 1
ATOM 550 O O . ILE A 1 69 ? -8.050 -6.422 6.845 1.00 91.62 69 ILE A O 1
ATOM 554 N N . ILE A 1 70 ? -9.509 -4.818 7.405 1.00 92.88 70 ILE A N 1
ATOM 555 C CA . ILE A 1 70 ? -9.294 -4.015 6.193 1.00 92.88 70 ILE A CA 1
ATOM 556 C C . ILE A 1 70 ? -7.872 -3.474 6.145 1.00 92.88 70 ILE A C 1
ATOM 558 O O . ILE A 1 70 ? -7.240 -3.511 5.094 1.00 92.88 70 ILE A O 1
ATOM 562 N N . THR A 1 71 ? -7.348 -3.025 7.285 1.00 93.44 71 THR A N 1
ATOM 563 C CA . THR A 1 71 ? -5.955 -2.591 7.401 1.00 93.44 71 THR A CA 1
ATOM 564 C C . THR A 1 71 ? -4.999 -3.722 7.045 1.00 93.44 71 THR A C 1
ATOM 566 O O . THR A 1 71 ? -4.079 -3.512 6.259 1.00 93.44 71 THR A O 1
ATOM 569 N N . LEU A 1 72 ? -5.242 -4.932 7.558 1.00 94.88 72 LEU A N 1
ATOM 570 C CA . LEU A 1 72 ? -4.419 -6.098 7.240 1.00 94.88 72 LEU A CA 1
ATOM 571 C C . LEU A 1 72 ? -4.467 -6.441 5.740 1.00 94.88 72 LEU A C 1
ATOM 573 O O . LEU A 1 72 ? -3.423 -6.636 5.124 1.00 94.88 72 LEU A O 1
ATOM 577 N N . ILE A 1 73 ? -5.665 -6.468 5.146 1.00 96.31 73 ILE A N 1
ATOM 578 C CA . ILE A 1 73 ? -5.854 -6.735 3.711 1.00 96.31 73 ILE A CA 1
ATOM 579 C C . ILE A 1 73 ? -5.131 -5.684 2.863 1.00 96.31 73 ILE A C 1
ATOM 581 O O . ILE A 1 73 ? -4.409 -6.043 1.935 1.00 96.31 73 ILE A O 1
ATOM 585 N N . GLY A 1 74 ? -5.285 -4.400 3.187 1.00 96.44 74 GLY A N 1
ATOM 586 C CA . GLY A 1 74 ? -4.635 -3.320 2.450 1.00 96.44 74 GLY A CA 1
ATOM 587 C C . GLY A 1 74 ? -3.114 -3.386 2.522 1.00 96.44 74 GLY A C 1
ATOM 588 O O . GLY A 1 74 ? -2.451 -3.221 1.504 1.00 96.44 74 GLY A O 1
ATOM 589 N N . ILE A 1 75 ? -2.552 -3.710 3.689 1.00 97.19 75 ILE A N 1
ATOM 590 C CA . ILE A 1 75 ? -1.102 -3.895 3.847 1.00 97.19 75 ILE A CA 1
ATOM 591 C C . ILE A 1 75 ? -0.595 -5.051 2.988 1.00 97.19 75 ILE A C 1
ATO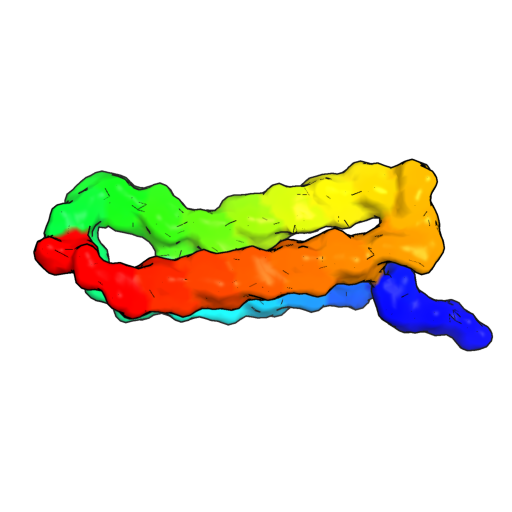M 593 O O . ILE A 1 75 ? 0.399 -4.889 2.283 1.00 97.19 75 ILE A O 1
ATOM 597 N N . ILE A 1 76 ? -1.283 -6.197 3.011 1.00 97.88 76 ILE A N 1
ATOM 598 C CA . ILE A 1 76 ? -0.924 -7.346 2.171 1.00 97.88 76 ILE A CA 1
ATOM 599 C C . ILE A 1 76 ? -0.942 -6.936 0.696 1.00 97.88 76 ILE A C 1
ATOM 601 O O . ILE A 1 76 ? 0.032 -7.179 -0.010 1.00 97.88 76 ILE A O 1
ATOM 605 N N . LEU A 1 77 ? -1.996 -6.249 0.246 1.00 97.50 77 LEU A N 1
ATOM 606 C CA . LEU A 1 77 ? -2.107 -5.767 -1.132 1.00 97.50 77 LEU A CA 1
ATOM 607 C C . LEU A 1 77 ? -0.978 -4.802 -1.508 1.00 97.50 77 LEU A C 1
ATOM 609 O O . LEU A 1 77 ? -0.354 -4.992 -2.551 1.00 97.50 77 LEU A O 1
ATOM 613 N N . ILE A 1 78 ? -0.684 -3.805 -0.666 1.00 97.94 78 ILE A N 1
ATOM 614 C CA . ILE A 1 78 ? 0.411 -2.853 -0.898 1.00 97.94 78 ILE A CA 1
ATOM 615 C C . ILE A 1 78 ? 1.730 -3.605 -1.066 1.00 97.94 78 ILE A C 1
ATOM 617 O O . ILE A 1 78 ? 2.435 -3.384 -2.050 1.00 97.94 78 ILE A O 1
ATOM 621 N N . VAL A 1 79 ? 2.062 -4.509 -0.142 1.00 97.50 79 VAL A N 1
ATOM 622 C CA . VAL A 1 79 ? 3.329 -5.250 -0.173 1.00 97.50 79 VAL A CA 1
ATOM 623 C C . VAL A 1 79 ? 3.405 -6.147 -1.406 1.00 97.50 79 VAL A C 1
ATOM 625 O O . VAL A 1 79 ? 4.390 -6.082 -2.138 1.00 97.50 79 VAL A O 1
ATOM 628 N N . THR A 1 80 ? 2.369 -6.943 -1.680 1.00 97.44 80 THR A N 1
ATOM 629 C CA . THR A 1 80 ? 2.349 -7.856 -2.830 1.00 97.44 80 THR A CA 1
ATOM 630 C C . THR A 1 80 ? 2.489 -7.105 -4.149 1.00 97.44 80 THR A C 1
ATOM 632 O O . THR A 1 80 ? 3.301 -7.498 -4.982 1.00 97.44 80 THR A O 1
ATOM 635 N N . VAL A 1 81 ? 1.746 -6.012 -4.338 1.00 97.25 81 VAL A N 1
ATOM 636 C CA . VAL A 1 81 ? 1.806 -5.227 -5.577 1.00 97.25 81 VAL A CA 1
ATOM 637 C C . VAL A 1 81 ? 3.146 -4.514 -5.718 1.00 97.25 81 VAL A C 1
ATOM 639 O O . VAL A 1 81 ? 3.726 -4.535 -6.797 1.00 97.25 81 VAL A O 1
ATOM 642 N N . SER A 1 82 ? 3.680 -3.939 -4.639 1.00 96.94 82 SER A N 1
ATOM 643 C CA . SER A 1 82 ? 4.976 -3.251 -4.682 1.00 96.94 82 SER A CA 1
ATOM 644 C C . SER A 1 82 ? 6.115 -4.208 -5.030 1.00 96.94 82 SER A C 1
ATOM 646 O O . SER A 1 82 ? 6.959 -3.881 -5.858 1.00 96.94 82 SER A O 1
ATOM 648 N N . LEU A 1 83 ? 6.114 -5.412 -4.447 1.00 96.69 83 LEU A N 1
ATOM 649 C CA . LEU A 1 83 ? 7.076 -6.457 -4.794 1.00 96.69 83 LEU A CA 1
ATOM 650 C C . LEU A 1 83 ? 6.894 -6.927 -6.236 1.00 96.69 83 LEU A C 1
ATOM 652 O O . LEU A 1 83 ? 7.875 -7.069 -6.954 1.00 96.69 83 LEU A O 1
ATOM 656 N N . HIS A 1 84 ? 5.653 -7.137 -6.677 1.00 96.62 84 HIS A N 1
ATOM 657 C CA . HIS A 1 84 ? 5.385 -7.544 -8.052 1.00 96.62 84 HIS A CA 1
ATOM 658 C C . HIS A 1 84 ? 5.900 -6.513 -9.059 1.00 96.62 84 HIS A C 1
ATOM 660 O O . HIS A 1 84 ? 6.585 -6.888 -10.003 1.00 96.62 84 HIS A O 1
ATOM 666 N N . ILE A 1 85 ? 5.641 -5.225 -8.819 1.00 95.69 85 ILE A N 1
ATOM 667 C CA . ILE A 1 85 ? 6.189 -4.126 -9.618 1.00 95.69 85 ILE A CA 1
ATOM 668 C C . ILE A 1 85 ? 7.719 -4.182 -9.614 1.00 95.69 85 ILE A C 1
ATOM 670 O O . ILE A 1 85 ? 8.327 -4.137 -10.672 1.00 95.69 85 ILE A O 1
ATOM 674 N N . ASN A 1 86 ? 8.349 -4.332 -8.449 1.00 94.94 86 ASN A N 1
ATOM 675 C CA . ASN A 1 86 ? 9.808 -4.355 -8.347 1.00 94.94 86 ASN A CA 1
ATOM 676 C C . ASN A 1 86 ? 10.467 -5.525 -9.102 1.00 94.94 86 ASN A C 1
ATOM 678 O O . ASN A 1 86 ? 11.561 -5.362 -9.632 1.00 94.94 86 ASN A O 1
ATOM 682 N N . PHE A 1 87 ? 9.797 -6.678 -9.179 1.00 94.75 87 PHE A N 1
ATOM 683 C CA . PHE A 1 87 ? 10.270 -7.851 -9.922 1.00 94.75 87 PHE A CA 1
ATOM 684 C C . PHE A 1 87 ? 9.780 -7.916 -11.374 1.00 94.75 87 PHE A C 1
ATOM 686 O O . PHE A 1 87 ? 10.112 -8.869 -12.079 1.00 94.75 87 PHE A O 1
ATOM 693 N N . THR A 1 88 ? 8.972 -6.955 -11.821 1.00 94.50 88 THR A N 1
ATOM 694 C CA . THR A 1 88 ? 8.525 -6.896 -13.213 1.00 94.50 88 THR A CA 1
ATOM 695 C C . THR A 1 88 ? 9.611 -6.250 -14.059 1.00 94.50 88 THR A C 1
ATOM 697 O O . THR A 1 88 ? 10.134 -5.195 -13.707 1.00 94.50 88 THR A O 1
ATOM 700 N N . ASP A 1 89 ? 9.933 -6.883 -15.1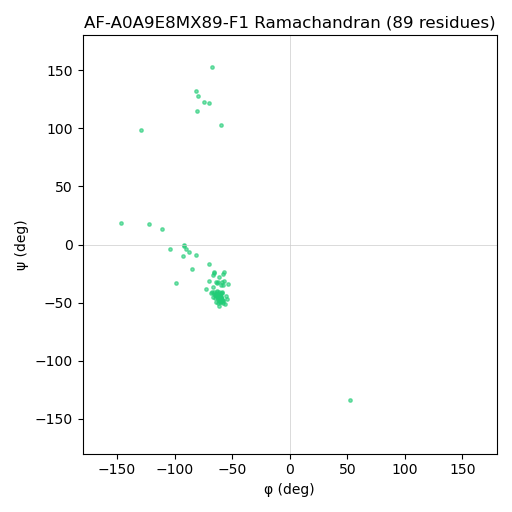84 1.00 90.56 89 ASP A N 1
ATOM 701 C CA . ASP A 1 89 ? 10.811 -6.294 -16.187 1.00 90.56 89 ASP A CA 1
ATOM 702 C C . ASP A 1 89 ? 10.004 -5.320 -17.054 1.00 90.56 89 ASP A C 1
ATOM 704 O O . ASP A 1 89 ? 9.056 -5.718 -17.736 1.00 90.56 89 ASP A O 1
ATOM 708 N N . PHE A 1 90 ? 10.346 -4.036 -16.969 1.00 89.19 90 PHE A N 1
ATOM 709 C CA . PHE A 1 90 ? 9.741 -2.971 -17.767 1.00 89.19 90 PHE A CA 1
ATOM 710 C C . PHE A 1 90 ? 10.714 -2.393 -18.804 1.00 89.19 90 PHE A C 1
ATOM 712 O O . PHE A 1 90 ? 10.456 -1.290 -19.296 1.00 89.19 90 PHE A O 1
ATOM 719 N N . THR A 1 91 ? 11.844 -3.060 -19.064 1.00 81.12 91 THR A N 1
ATOM 720 C CA . THR A 1 91 ? 12.839 -2.629 -20.060 1.00 81.12 91 THR A CA 1
ATOM 721 C C . THR A 1 91 ? 12.392 -2.872 -21.499 1.00 81.12 91 THR A C 1
ATOM 723 O O . THR A 1 91 ? 11.544 -3.762 -21.742 1.00 81.12 91 THR A O 1
#

Foldseek 3Di:
DPPPLLDLVVLLVLLVVLLVVLLVLLVPADQPQVPPVSVVLSCVLVVLSVVLNVQLVVCCVPPRPPSSVSSVVSSVVSNVSSVVSRPDDND

Mean predicted aligned error: 4.32 Å

Radius of gyration: 15.02 Å; Cα contacts (8 Å, |Δi|>4): 102; chains: 1; bounding box: 35×15×50 Å